Protein AF-A0A3L7URW9-F1 (afdb_monomer)

Mean predicted aligned error: 4.85 Å

Radius of gyration: 14.34 Å; Cα contacts (8 Å, |Δi|>4): 73; chains: 1; bounding box: 33×24×37 Å

Solvent-accessible surface area (backbone atoms only — not comparable to full-atom values): 5107 Å² total; per-residue (Å²): 102,71,69,53,38,53,48,40,30,74,75,71,68,43,90,56,60,80,80,35,68,69,48,50,53,50,46,50,52,34,54,46,47,45,48,52,53,56,71,65,73,69,74,71,46,45,55,83,62,81,86,63,69,59,78,92,66,56,50,82,21,78,73,45,54,62,62,24,50,49,52,45,50,54,54,55,67,66,32,66,77,65,71,67,115

pLDDT: mean 88.91, std 8.63, range [58.47, 97.94]

Sequence (85 aa):
RQALVLLHQRLLGHDRAPDHPEIERTFQLFSGILTDAKAQGRFEPRETYFCGGREEFRADDPHYTLRAWRGVLTYLLHQHDFLYE

Foldseek 3Di:
DVVLQVVCCVQLVDRDDCPRVVVVVLVCQLVVQLVVCVVVVDDDQWDDDVVLPDPVRTDGRNRCNVVSVVRSVVVSCPDPSNPPD

Structure (mmCIF, N/CA/C/O backbone):
data_AF-A0A3L7URW9-F1
#
_entry.id   AF-A0A3L7URW9-F1
#
loop_
_atom_site.group_PDB
_atom_site.id
_atom_site.type_symbol
_atom_site.label_atom_id
_atom_site.label_alt_id
_atom_site.label_comp_id
_atom_site.label_asym_id
_atom_site.label_entity_id
_atom_site.label_seq_id
_atom_site.pdbx_PDB_ins_code
_atom_site.Cartn_x
_atom_site.Cartn_y
_atom_site.Cartn_z
_atom_site.occupancy
_atom_site.B_iso_or_equiv
_atom_site.auth_seq_id
_atom_site.auth_comp_id
_atom_site.auth_asym_id
_atom_site.auth_atom_id
_atom_site.pdbx_PDB_model_num
ATOM 1 N N . ARG A 1 1 ? -7.511 1.883 -8.830 1.00 88.94 1 ARG A N 1
ATOM 2 C CA . ARG A 1 1 ? -6.690 1.304 -9.925 1.00 88.94 1 ARG A CA 1
ATOM 3 C C . ARG A 1 1 ? -5.663 2.294 -10.473 1.00 88.94 1 ARG A C 1
ATOM 5 O O . ARG A 1 1 ? -4.490 1.981 -10.390 1.00 88.94 1 ARG A O 1
ATOM 12 N N . GLN A 1 2 ? -6.041 3.496 -10.926 1.00 93.06 2 GLN A N 1
ATOM 13 C CA . GLN A 1 2 ? -5.074 4.511 -11.403 1.00 93.06 2 GLN A CA 1
ATOM 14 C C . GLN A 1 2 ? -3.940 4.815 -10.404 1.00 93.06 2 GLN A C 1
ATOM 16 O O . GLN A 1 2 ? -2.782 4.865 -10.797 1.00 93.06 2 GLN A O 1
ATOM 21 N N . ALA A 1 3 ? -4.250 4.915 -9.105 1.00 94.12 3 ALA A N 1
ATOM 22 C CA . ALA A 1 3 ? -3.234 5.090 -8.062 1.00 94.12 3 ALA A CA 1
ATOM 23 C C . ALA A 1 3 ? -2.191 3.956 -8.022 1.00 94.12 3 ALA A C 1
ATOM 25 O O . ALA A 1 3 ? -1.017 4.223 -7.807 1.00 94.12 3 ALA A O 1
ATOM 26 N N . LEU A 1 4 ? -2.596 2.705 -8.274 1.00 94.19 4 LEU A N 1
ATOM 27 C CA . LEU A 1 4 ? -1.678 1.561 -8.315 1.00 94.19 4 LEU A CA 1
ATOM 28 C C . LEU A 1 4 ? -0.789 1.608 -9.554 1.00 94.19 4 LEU A C 1
ATOM 30 O O . LEU A 1 4 ? 0.394 1.318 -9.449 1.00 94.19 4 LEU A O 1
ATOM 34 N N . VAL A 1 5 ? -1.336 1.996 -10.708 1.00 94.50 5 VAL A N 1
ATOM 35 C CA . VAL A 1 5 ? -0.543 2.189 -11.933 1.00 94.50 5 VAL A CA 1
ATOM 36 C C . VAL A 1 5 ? 0.535 3.246 -11.700 1.00 94.50 5 VAL A C 1
ATOM 38 O O . VAL A 1 5 ? 1.713 2.976 -11.914 1.00 94.50 5 VAL A O 1
ATOM 41 N N . LEU A 1 6 ? 0.142 4.409 -11.169 1.00 94.31 6 LEU A N 1
ATOM 42 C CA . LEU A 1 6 ? 1.079 5.478 -10.830 1.00 94.31 6 LEU A CA 1
ATOM 43 C C . LEU A 1 6 ? 2.132 5.010 -9.815 1.00 94.31 6 LEU A C 1
ATOM 45 O O . LEU A 1 6 ? 3.300 5.362 -9.935 1.00 94.31 6 LEU A O 1
ATOM 49 N N . LEU A 1 7 ? 1.734 4.207 -8.826 1.00 92.69 7 LEU A N 1
ATOM 50 C CA . LEU A 1 7 ? 2.646 3.688 -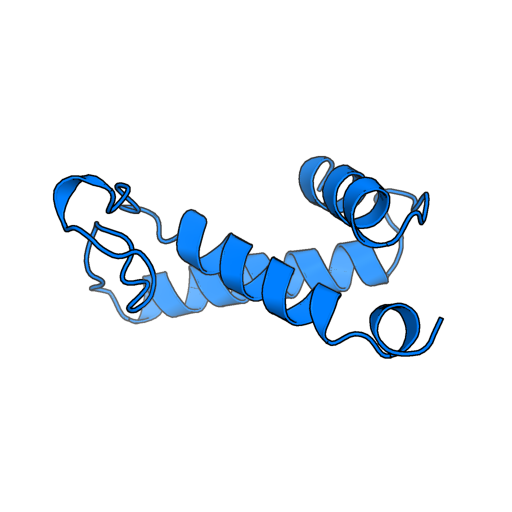7.812 1.00 92.69 7 LEU A CA 1
ATOM 51 C C . LEU A 1 7 ? 3.707 2.752 -8.407 1.00 92.69 7 LEU A C 1
ATOM 53 O O . LEU A 1 7 ? 4.887 2.917 -8.110 1.00 92.69 7 LEU A O 1
ATOM 57 N N . HIS A 1 8 ? 3.308 1.810 -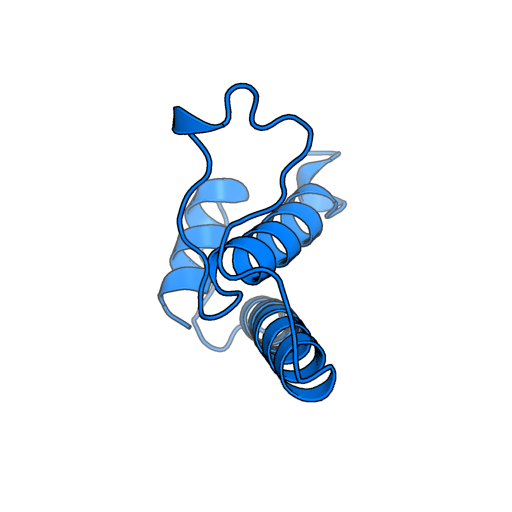9.266 1.00 92.25 8 HIS A N 1
ATOM 58 C CA . HIS A 1 8 ? 4.253 0.922 -9.951 1.00 92.25 8 HIS A CA 1
ATOM 59 C C . HIS A 1 8 ? 5.225 1.702 -10.823 1.00 92.25 8 HIS A C 1
ATOM 61 O O . HIS A 1 8 ? 6.422 1.436 -10.776 1.00 92.25 8 HIS A O 1
ATOM 67 N N . GLN A 1 9 ? 4.725 2.690 -11.566 1.00 92.31 9 GLN A N 1
ATOM 68 C CA . GLN A 1 9 ? 5.575 3.552 -12.374 1.00 92.31 9 GLN A CA 1
ATOM 69 C C . GLN A 1 9 ? 6.598 4.290 -11.498 1.00 92.31 9 GLN A C 1
ATOM 71 O O . GLN A 1 9 ? 7.777 4.347 -11.828 1.00 92.31 9 GLN A O 1
ATOM 76 N N . ARG A 1 10 ? 6.166 4.848 -10.362 1.00 91.50 10 ARG A N 1
ATOM 77 C CA . ARG A 1 10 ? 7.027 5.653 -9.485 1.00 91.50 10 ARG A CA 1
ATOM 78 C C . ARG A 1 10 ? 8.063 4.841 -8.714 1.00 91.50 10 ARG A C 1
ATOM 80 O O . ARG A 1 10 ? 9.125 5.384 -8.436 1.00 91.50 10 ARG A O 1
ATOM 87 N N . LEU A 1 11 ? 7.748 3.604 -8.334 1.00 89.50 11 LEU A N 1
ATOM 88 C CA . LEU A 1 11 ? 8.641 2.765 -7.528 1.00 89.50 11 LEU A CA 1
ATOM 89 C C . LEU A 1 11 ? 9.513 1.837 -8.362 1.00 89.50 11 LEU A C 1
ATOM 91 O O . LEU A 1 11 ? 10.672 1.651 -8.024 1.00 89.50 11 LEU A O 1
ATOM 95 N N . LEU A 1 12 ? 8.943 1.242 -9.411 1.00 88.38 12 LEU A N 1
ATOM 96 C CA . LEU A 1 12 ? 9.603 0.212 -10.214 1.00 88.38 12 LEU A CA 1
ATOM 97 C C . LEU A 1 12 ? 9.999 0.714 -11.609 1.00 88.38 12 LEU A C 1
ATOM 99 O O . LEU A 1 12 ? 10.589 -0.031 -12.375 1.00 88.38 12 LEU A O 1
ATOM 103 N N . GLY A 1 13 ? 9.600 1.930 -12.002 1.00 88.69 13 GLY A N 1
ATOM 104 C CA . GLY A 1 13 ? 9.860 2.458 -13.347 1.00 88.69 13 GLY A CA 1
ATOM 105 C C . GLY A 1 13 ? 9.052 1.791 -14.468 1.00 88.69 13 GLY A C 1
ATOM 106 O O . GLY A 1 13 ? 9.255 2.105 -15.637 1.00 88.69 13 GLY A O 1
ATOM 107 N N . HIS A 1 14 ? 8.130 0.879 -14.145 1.00 84.75 14 HIS A N 1
ATOM 108 C CA . HIS A 1 14 ? 7.365 0.123 -15.136 1.00 84.75 14 HIS A CA 1
ATOM 109 C C . HIS A 1 14 ? 6.045 0.812 -15.494 1.00 84.75 14 HIS A C 1
ATOM 111 O O . HIS A 1 14 ? 5.141 0.918 -14.659 1.00 84.75 14 HIS A O 1
ATOM 117 N N . ASP A 1 15 ? 5.884 1.180 -16.765 1.00 87.94 15 ASP A N 1
ATOM 118 C CA . ASP A 1 15 ? 4.592 1.585 -17.315 1.00 87.94 15 ASP A CA 1
ATOM 119 C C . ASP A 1 15 ? 3.716 0.346 -17.545 1.00 87.94 15 ASP A C 1
ATOM 121 O O . ASP A 1 15 ? 3.915 -0.437 -18.476 1.00 87.94 15 ASP A O 1
ATOM 125 N N . ARG A 1 16 ? 2.738 0.141 -16.658 1.00 90.25 16 ARG A N 1
ATOM 126 C CA . ARG A 1 16 ? 1.781 -0.971 -16.739 1.00 90.25 16 ARG A CA 1
ATOM 127 C C . ARG A 1 16 ? 0.388 -0.459 -17.087 1.00 90.25 16 ARG A C 1
ATOM 129 O O . ARG A 1 16 ? -0.076 0.536 -16.533 1.00 90.25 16 ARG A O 1
ATOM 136 N N . ALA A 1 17 ? -0.312 -1.181 -17.959 1.00 92.56 17 ALA A N 1
ATOM 137 C CA . ALA A 1 17 ? -1.712 -0.900 -18.251 1.00 92.56 17 ALA A CA 1
ATOM 138 C C . ALA A 1 17 ? -2.611 -1.179 -17.019 1.00 92.56 17 ALA A C 1
ATOM 140 O O . ALA A 1 17 ? -2.265 -2.022 -16.186 1.00 92.56 17 ALA A O 1
ATOM 141 N N . PRO A 1 18 ? -3.765 -0.500 -16.862 1.00 92.81 18 PRO A N 1
ATOM 142 C CA . PRO A 1 18 ? -4.644 -0.674 -15.696 1.00 92.81 18 PRO A CA 1
ATOM 143 C C . PRO A 1 18 ? -5.219 -2.086 -15.498 1.00 92.81 18 PRO A C 1
ATOM 145 O O . PRO A 1 18 ? -5.669 -2.412 -14.397 1.00 92.81 18 PRO A O 1
ATOM 148 N N . ASP A 1 19 ? -5.242 -2.884 -16.560 1.00 93.38 19 ASP A N 1
ATOM 149 C CA . ASP A 1 19 ? -5.687 -4.278 -16.639 1.00 93.38 19 ASP A CA 1
ATOM 150 C C . ASP A 1 19 ? -4.532 -5.287 -16.523 1.00 93.38 19 ASP A C 1
ATOM 152 O O . ASP A 1 19 ? -4.757 -6.497 -16.532 1.00 93.38 19 ASP A O 1
ATOM 156 N N . HIS A 1 20 ? -3.292 -4.813 -16.370 1.00 95.12 20 HIS A N 1
ATOM 157 C CA . HIS A 1 20 ? -2.131 -5.677 -16.217 1.00 95.12 20 HIS A CA 1
ATOM 158 C C . HIS A 1 20 ? -2.276 -6.572 -14.963 1.00 95.12 20 HIS A C 1
ATOM 160 O O . HIS A 1 20 ? -2.629 -6.061 -13.894 1.00 95.12 20 HIS A O 1
ATOM 166 N N . PRO A 1 21 ? -1.930 -7.877 -15.024 1.00 94.88 21 PRO A N 1
ATOM 167 C CA . PRO A 1 21 ? -2.133 -8.818 -13.914 1.00 94.88 21 PRO A CA 1
ATOM 168 C C . PRO A 1 21 ? -1.522 -8.370 -12.581 1.00 94.88 21 PRO A C 1
ATOM 170 O O . PRO A 1 21 ? -2.094 -8.582 -11.519 1.00 94.88 21 PRO A O 1
ATOM 173 N N . GLU A 1 22 ? -0.373 -7.700 -12.630 1.00 92.19 22 GLU A N 1
ATOM 174 C CA . GLU A 1 22 ? 0.282 -7.146 -11.437 1.00 92.19 22 GLU A CA 1
ATOM 175 C C . GLU A 1 22 ? -0.499 -5.990 -10.775 1.00 92.19 22 GLU A C 1
ATOM 177 O O . GLU A 1 22 ? -0.545 -5.877 -9.548 1.00 92.19 22 GLU A O 1
ATOM 182 N N . ILE A 1 23 ? -1.205 -5.171 -11.564 1.00 95.50 23 ILE A N 1
ATOM 183 C CA . ILE A 1 23 ? -2.114 -4.147 -11.026 1.00 95.50 23 ILE A CA 1
ATOM 184 C C . ILE A 1 23 ? -3.307 -4.814 -10.341 1.00 95.50 23 ILE A C 1
ATOM 186 O O . ILE A 1 23 ? -3.755 -4.351 -9.293 1.00 95.50 23 ILE A O 1
ATOM 190 N N . GLU A 1 24 ? -3.806 -5.919 -10.900 1.00 96.31 24 GLU A N 1
ATOM 191 C CA . GLU A 1 24 ? -4.866 -6.702 -10.264 1.00 96.31 24 GLU A CA 1
ATOM 192 C C . GLU A 1 24 ? -4.387 -7.315 -8.948 1.00 96.31 24 GLU A C 1
ATOM 194 O O . GLU A 1 24 ? -5.049 -7.176 -7.925 1.00 96.31 24 GLU A O 1
ATOM 199 N N . ARG A 1 25 ? -3.206 -7.933 -8.945 1.00 95.00 25 ARG A N 1
ATOM 200 C CA . ARG A 1 25 ? -2.643 -8.605 -7.770 1.00 95.00 25 ARG A CA 1
ATOM 201 C C . ARG A 1 25 ? -2.444 -7.637 -6.599 1.00 95.00 25 ARG A C 1
ATOM 203 O O . ARG A 1 25 ? -2.854 -7.924 -5.476 1.00 95.00 25 ARG A O 1
ATOM 210 N N . THR A 1 26 ? -1.890 -6.459 -6.869 1.00 95.50 26 THR A N 1
ATOM 211 C CA . THR A 1 26 ? -1.727 -5.398 -5.860 1.00 95.50 26 THR A CA 1
ATOM 212 C C . THR A 1 26 ? -3.050 -4.771 -5.425 1.00 95.50 26 THR A C 1
ATOM 214 O O . THR A 1 26 ? -3.204 -4.426 -4.252 1.00 95.50 26 THR A O 1
ATOM 217 N N . PHE A 1 27 ? -4.029 -4.654 -6.328 1.00 96.94 27 PHE A N 1
ATOM 218 C CA . PHE A 1 27 ? -5.383 -4.235 -5.967 1.00 96.94 27 PHE A CA 1
ATOM 219 C C . PHE A 1 27 ? -6.032 -5.226 -5.002 1.00 96.94 27 PHE A C 1
ATOM 221 O O . PHE A 1 27 ? -6.559 -4.799 -3.977 1.00 96.94 27 PHE A O 1
ATOM 228 N N . GLN A 1 28 ? -5.932 -6.525 -5.292 1.00 97.81 28 GLN A N 1
ATOM 229 C CA . GLN A 1 28 ? -6.460 -7.584 -4.436 1.00 97.81 28 GLN A CA 1
ATOM 230 C C . GLN A 1 28 ? -5.788 -7.590 -3.063 1.00 97.81 28 GLN A C 1
ATOM 232 O O . GLN A 1 28 ? -6.477 -7.705 -2.052 1.00 97.81 28 GLN A O 1
ATOM 237 N N . LEU A 1 29 ? -4.467 -7.381 -3.003 1.00 97.69 29 LEU A N 1
ATOM 238 C CA . LEU A 1 29 ? -3.750 -7.218 -1.736 1.00 97.69 29 LEU A CA 1
ATOM 239 C C . LEU A 1 29 ? -4.304 -6.035 -0.928 1.00 97.69 29 LEU A C 1
ATOM 241 O O . LEU A 1 29 ? -4.640 -6.189 0.244 1.00 97.69 29 LEU A O 1
ATOM 245 N N . PHE A 1 30 ? -4.448 -4.865 -1.557 1.00 97.69 30 PHE A N 1
ATOM 246 C CA . PHE A 1 30 ? -4.992 -3.675 -0.903 1.00 97.69 30 PHE A CA 1
ATOM 247 C C . PHE A 1 30 ? -6.413 -3.909 -0.367 1.00 97.69 30 PHE A C 1
ATOM 249 O O . PHE A 1 30 ? -6.697 -3.629 0.799 1.00 97.69 30 PHE A O 1
ATOM 256 N N . SER A 1 31 ? -7.314 -4.440 -1.200 1.00 97.38 31 SER A N 1
ATOM 257 C CA . SER A 1 31 ? -8.698 -4.713 -0.800 1.00 97.38 31 SER A CA 1
ATOM 258 C C . SER A 1 31 ? -8.812 -5.829 0.233 1.00 97.38 31 SER A C 1
ATOM 260 O O . SER A 1 31 ? -9.700 -5.770 1.084 1.00 97.38 31 SER A O 1
ATOM 262 N N . GLY A 1 32 ? -7.917 -6.818 0.180 1.00 97.94 32 GLY A N 1
ATOM 263 C CA . GLY A 1 32 ? -7.820 -7.894 1.160 1.00 97.94 32 GLY A CA 1
ATOM 264 C C . GLY A 1 32 ? -7.493 -7.342 2.541 1.00 97.94 32 GLY A C 1
ATOM 265 O O . GLY A 1 32 ? -8.266 -7.546 3.469 1.00 97.94 32 GLY A O 1
ATOM 266 N N . ILE A 1 33 ? -6.449 -6.511 2.652 1.00 96.88 33 ILE A N 1
ATOM 267 C CA . ILE A 1 33 ? -6.065 -5.877 3.925 1.00 96.88 33 ILE A CA 1
ATOM 268 C C . ILE A 1 33 ? -7.223 -5.055 4.512 1.00 96.88 33 ILE A C 1
ATOM 270 O O . ILE A 1 33 ? -7.492 -5.125 5.711 1.00 96.88 33 ILE A O 1
ATOM 274 N N . LEU A 1 34 ? -7.937 -4.285 3.681 1.00 95.88 34 LEU A N 1
ATOM 275 C CA . LEU A 1 34 ? -9.096 -3.513 4.143 1.00 95.88 34 LEU A CA 1
ATOM 276 C C . LEU A 1 34 ? -10.257 -4.403 4.596 1.00 95.88 34 LEU A C 1
ATOM 278 O O . LEU A 1 34 ? -10.949 -4.065 5.557 1.00 95.88 34 LEU A O 1
ATOM 282 N N . THR A 1 35 ? -10.501 -5.508 3.894 1.00 97.00 35 THR A N 1
ATOM 283 C CA . THR A 1 35 ? -11.539 -6.482 4.256 1.00 97.00 35 THR A CA 1
ATOM 284 C C . THR A 1 35 ? -11.213 -7.138 5.591 1.00 97.00 35 THR A C 1
ATOM 286 O O . THR A 1 35 ? -12.069 -7.158 6.474 1.00 97.00 35 THR A O 1
ATOM 289 N N . ASP A 1 36 ? -9.970 -7.574 5.780 1.00 95.81 36 ASP A N 1
ATOM 290 C CA . ASP A 1 36 ? -9.507 -8.203 7.016 1.00 95.81 36 ASP A CA 1
ATOM 291 C C . ASP A 1 36 ? -9.593 -7.234 8.202 1.00 95.81 36 ASP A C 1
ATOM 293 O O . ASP A 1 36 ? -10.122 -7.583 9.259 1.00 95.81 36 ASP A O 1
ATOM 297 N N . ALA A 1 37 ? -9.166 -5.980 8.014 1.00 93.75 37 ALA A N 1
ATOM 298 C CA . ALA A 1 37 ? -9.277 -4.944 9.040 1.00 93.75 37 ALA A CA 1
ATOM 299 C C . ALA A 1 37 ? -10.739 -4.671 9.432 1.00 93.75 37 ALA A C 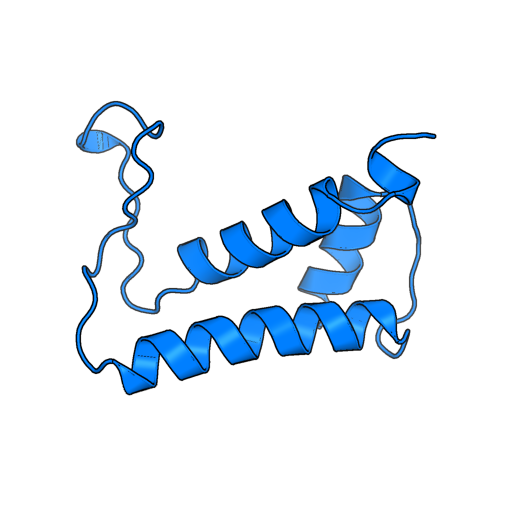1
ATOM 301 O O . ALA A 1 37 ? -11.058 -4.535 10.614 1.00 93.75 37 ALA A O 1
ATOM 302 N N . LYS A 1 38 ? -11.656 -4.629 8.455 1.00 93.06 38 LYS A N 1
ATOM 303 C CA . LYS A 1 38 ? -13.096 -4.486 8.723 1.00 93.06 38 LYS A CA 1
ATOM 304 C C . LYS A 1 38 ? -13.671 -5.705 9.441 1.00 93.06 38 LYS A C 1
ATOM 306 O O . LYS A 1 38 ? -14.489 -5.529 10.339 1.00 93.06 38 LYS A O 1
ATOM 311 N N . ALA A 1 39 ? -13.244 -6.915 9.080 1.00 94.69 39 ALA A N 1
ATOM 312 C CA . ALA A 1 39 ? -13.705 -8.156 9.697 1.00 94.69 39 ALA A CA 1
ATOM 313 C C . ALA A 1 39 ? -13.292 -8.270 11.175 1.00 94.69 39 ALA A C 1
ATOM 315 O O . ALA A 1 39 ? -14.049 -8.806 11.980 1.00 94.69 39 ALA A O 1
ATOM 316 N N . GLN A 1 40 ? -12.138 -7.710 11.556 1.00 91.00 40 GLN A N 1
ATOM 317 C CA . GLN A 1 40 ? -11.724 -7.609 12.962 1.00 91.00 40 GLN A CA 1
ATOM 318 C C . GLN A 1 40 ? -12.623 -6.675 13.792 1.00 91.00 40 GLN A C 1
ATOM 320 O O . GLN A 1 40 ? -12.638 -6.765 15.019 1.00 91.00 40 GLN A O 1
ATOM 325 N N . GLY A 1 41 ? -13.375 -5.772 13.154 1.00 82.88 41 GLY A N 1
ATOM 326 C CA . GLY A 1 41 ? -14.400 -4.931 13.781 1.00 82.88 41 GLY A CA 1
ATOM 327 C C . GLY A 1 41 ? -13.880 -3.791 14.665 1.00 82.88 41 GLY A C 1
ATOM 328 O O . GLY A 1 41 ? -14.605 -2.823 14.893 1.00 82.88 41 GLY A O 1
ATOM 329 N N . ARG A 1 42 ? -12.630 -3.852 15.139 1.00 86.12 42 ARG A N 1
ATOM 330 C CA . ARG A 1 42 ? -11.989 -2.773 15.897 1.00 86.12 42 ARG A CA 1
ATOM 331 C C . ARG A 1 42 ? -10.495 -2.704 15.600 1.00 86.12 42 ARG A C 1
ATOM 333 O O . ARG A 1 42 ? -9.757 -3.641 15.877 1.00 86.12 42 ARG A O 1
ATOM 340 N N . PHE A 1 43 ? -10.054 -1.546 15.127 1.00 89.19 43 PHE A N 1
ATOM 341 C CA . PHE A 1 43 ? -8.646 -1.181 15.004 1.00 89.19 43 PHE A CA 1
ATOM 342 C C . PHE A 1 43 ? -8.438 0.246 15.517 1.00 89.19 43 PHE A C 1
ATOM 344 O O . PHE A 1 43 ? -9.374 1.043 15.558 1.00 89.19 43 PHE A O 1
ATOM 351 N N . GLU A 1 44 ? -7.210 0.558 15.930 1.00 88.00 44 GLU A N 1
ATOM 352 C CA . GLU A 1 44 ? -6.825 1.912 16.341 1.00 88.00 44 GLU A CA 1
ATOM 353 C C . GLU A 1 44 ? -7.059 2.889 15.173 1.00 88.00 44 GLU A C 1
ATOM 355 O O . GLU A 1 44 ? -6.546 2.616 14.083 1.00 88.00 44 GLU A O 1
ATOM 360 N N . PRO A 1 45 ? -7.827 3.987 15.340 1.00 90.06 45 PRO A N 1
ATOM 361 C CA . PRO A 1 45 ? -8.091 4.959 14.275 1.00 90.06 45 PRO A CA 1
ATOM 362 C C . PRO A 1 45 ? -6.868 5.779 13.865 1.00 90.06 45 PRO A C 1
ATOM 364 O O . PRO A 1 45 ? -6.973 6.574 12.938 1.00 90.06 45 PRO A O 1
ATOM 367 N N . ARG A 1 46 ? -5.722 5.605 14.522 1.00 89.25 46 ARG A N 1
ATOM 368 C CA . ARG A 1 46 ? -4.437 6.190 14.134 1.00 89.25 46 ARG A CA 1
ATOM 369 C C . ARG A 1 46 ? -3.497 5.113 13.613 1.00 89.25 46 ARG A C 1
ATOM 371 O O . ARG A 1 46 ? -3.579 3.937 13.976 1.00 89.25 46 ARG A O 1
ATOM 378 N N . GLU A 1 47 ? -2.589 5.509 12.736 1.00 85.19 47 GLU A N 1
ATOM 379 C CA . GLU A 1 47 ? -1.559 4.599 12.253 1.00 85.19 47 GLU A CA 1
ATOM 380 C C . GLU A 1 47 ? -0.604 4.190 13.396 1.00 85.19 47 GLU A C 1
ATOM 382 O O . GLU A 1 47 ? -0.397 4.928 14.362 1.00 85.19 47 GLU A O 1
ATOM 387 N N . THR A 1 48 ? -0.059 2.974 13.324 1.00 79.06 48 THR A N 1
ATOM 388 C CA . THR A 1 48 ? 0.767 2.387 14.395 1.00 79.06 48 THR A CA 1
ATOM 389 C C . THR A 1 48 ? 2.143 1.978 13.874 1.00 79.06 48 THR A C 1
ATOM 391 O O . THR A 1 48 ? 2.606 0.859 14.089 1.00 79.06 48 THR A O 1
ATOM 394 N N . TYR A 1 49 ? 2.818 2.858 13.139 1.00 76.12 49 TYR A N 1
ATOM 395 C CA . TYR A 1 49 ? 4.187 2.618 12.713 1.00 76.12 49 TYR A CA 1
ATOM 396 C C . TYR A 1 49 ? 5.147 2.898 13.865 1.00 76.12 49 TYR A C 1
ATOM 398 O O . TYR A 1 49 ? 5.377 4.042 14.252 1.00 76.12 49 TYR A O 1
ATOM 406 N N . PHE A 1 50 ? 5.718 1.828 14.418 1.00 73.12 50 PHE A N 1
ATOM 407 C CA . PHE A 1 50 ? 6.639 1.905 15.552 1.00 73.12 50 PHE A CA 1
ATOM 408 C C . PHE A 1 50 ? 7.844 2.819 15.270 1.00 73.12 50 PHE A C 1
ATOM 410 O O . PHE A 1 50 ? 8.230 3.610 16.125 1.00 73.12 50 PHE A O 1
ATOM 417 N N . CYS A 1 51 ? 8.384 2.785 14.048 1.00 70.12 51 CYS A N 1
ATOM 418 C CA . CYS A 1 51 ? 9.506 3.639 13.651 1.00 70.12 51 CYS A CA 1
ATOM 419 C C . CYS A 1 51 ? 9.083 5.062 13.232 1.00 70.12 51 CYS A C 1
ATOM 421 O O . CYS A 1 51 ? 9.936 5.843 12.822 1.00 70.12 51 CYS A O 1
ATOM 423 N N . GLY A 1 52 ? 7.792 5.413 13.312 1.00 64.44 52 GLY A N 1
ATOM 424 C CA . GLY A 1 52 ? 7.259 6.738 12.959 1.00 64.44 52 GLY A CA 1
ATOM 425 C C . GLY A 1 52 ? 7.688 7.862 13.907 1.00 64.44 52 GLY A C 1
ATOM 426 O O . GLY A 1 52 ? 7.448 9.034 13.630 1.00 64.44 52 GLY A O 1
ATOM 427 N N . GLY A 1 53 ? 8.368 7.524 15.005 1.00 68.94 53 GLY A N 1
ATOM 428 C CA . GLY A 1 53 ? 8.942 8.496 15.923 1.00 68.94 53 GLY A CA 1
ATOM 429 C C . GLY A 1 53 ? 7.901 9.088 16.870 1.00 68.94 53 GLY A C 1
ATOM 430 O O . GLY A 1 53 ? 7.232 8.359 17.601 1.00 68.94 53 GLY A O 1
ATOM 431 N N . ARG A 1 54 ? 7.831 10.423 16.918 1.00 71.06 54 ARG A N 1
ATOM 432 C CA . ARG A 1 54 ? 7.051 11.175 17.912 1.00 71.06 54 ARG A CA 1
ATOM 433 C C . ARG A 1 54 ? 5.550 11.072 17.641 1.00 71.06 54 ARG A C 1
ATOM 435 O O . ARG A 1 54 ? 5.106 11.090 16.498 1.00 71.06 54 ARG A O 1
ATOM 442 N N . GLU A 1 55 ? 4.761 11.034 18.709 1.00 75.00 55 GLU A N 1
ATOM 443 C CA . GLU A 1 55 ? 3.301 10.871 18.658 1.00 75.00 55 GLU A CA 1
ATOM 444 C C . GLU A 1 55 ? 2.568 11.996 17.903 1.00 75.00 55 GLU A C 1
ATOM 446 O O . GLU A 1 55 ? 1.488 11.780 17.348 1.00 75.00 55 GLU A O 1
ATOM 451 N N . GLU A 1 56 ? 3.193 13.172 17.817 1.00 77.06 56 GLU A N 1
ATOM 452 C CA . GLU A 1 56 ? 2.748 14.312 17.008 1.00 77.06 56 GLU A CA 1
ATOM 453 C C . GLU A 1 56 ? 2.752 14.044 15.490 1.00 77.06 56 GLU A C 1
ATOM 455 O O . GLU A 1 56 ? 2.045 14.727 14.756 1.00 77.06 56 GLU A O 1
ATOM 460 N N . PHE A 1 57 ? 3.495 13.036 15.015 1.00 74.56 57 PHE A N 1
ATOM 461 C CA . PHE A 1 57 ? 3.570 12.668 13.595 1.00 74.56 57 PHE A CA 1
ATOM 462 C C . PHE A 1 57 ? 2.690 11.473 13.218 1.00 74.56 57 PHE A C 1
ATOM 464 O O . PHE A 1 57 ? 2.629 11.107 12.044 1.00 74.56 57 PHE A O 1
ATOM 471 N N . ARG A 1 58 ? 1.988 10.870 14.186 1.00 83.06 58 ARG A N 1
ATOM 472 C CA . ARG A 1 58 ? 1.053 9.778 13.901 1.00 83.06 58 ARG A CA 1
ATOM 473 C C . ARG A 1 58 ? -0.166 10.308 13.164 1.00 83.06 58 ARG A C 1
ATOM 475 O O . ARG A 1 58 ? -0.979 11.030 13.748 1.00 83.06 58 ARG A O 1
ATOM 482 N N . ALA A 1 59 ? -0.287 9.910 11.904 1.00 87.44 59 ALA A N 1
ATOM 483 C CA . ALA A 1 59 ? -1.408 10.267 11.053 1.00 87.44 59 ALA A CA 1
ATOM 484 C C . ALA A 1 59 ? -2.688 9.516 11.448 1.00 87.44 59 ALA A C 1
ATOM 486 O O . ALA A 1 59 ? -2.654 8.356 11.877 1.00 87.44 59 ALA A O 1
ATOM 487 N N . ASP A 1 60 ? -3.824 10.176 11.251 1.00 91.56 60 ASP A N 1
ATOM 488 C CA . ASP A 1 60 ? -5.126 9.537 11.379 1.00 91.56 60 ASP A CA 1
ATOM 489 C C . ASP A 1 60 ? -5.320 8.522 10.246 1.00 91.56 60 ASP A C 1
ATOM 491 O O . ASP A 1 60 ? -5.088 8.801 9.068 1.00 91.56 60 ASP A O 1
ATOM 495 N N . ASP A 1 61 ? -5.754 7.323 10.617 1.00 93.12 61 ASP A N 1
ATOM 496 C CA . ASP A 1 61 ? -6.038 6.206 9.724 1.00 93.12 61 ASP A CA 1
ATOM 497 C C . ASP A 1 61 ? -7.362 5.498 10.093 1.00 93.12 61 ASP A C 1
ATOM 499 O O . ASP A 1 61 ? -7.383 4.279 10.318 1.00 93.12 61 ASP A O 1
ATOM 503 N N . PRO A 1 62 ? -8.496 6.231 10.153 1.00 93.50 62 PRO A N 1
ATOM 504 C CA . PRO A 1 62 ? -9.783 5.709 10.628 1.00 93.50 62 PRO A CA 1
ATOM 505 C C . PRO A 1 62 ? -10.384 4.638 9.710 1.00 93.50 62 PRO A C 1
ATOM 507 O O . PRO A 1 62 ? -11.339 3.957 10.077 1.00 93.50 62 PRO A O 1
ATOM 510 N N . HIS A 1 63 ? -9.841 4.485 8.503 1.00 93.38 63 HIS A N 1
ATOM 511 C CA . HIS A 1 63 ? -10.303 3.524 7.504 1.00 93.38 63 HIS A CA 1
ATOM 512 C C . HIS A 1 63 ? -9.253 2.466 7.159 1.00 93.38 63 HIS A C 1
ATOM 514 O O . HIS A 1 63 ? -9.452 1.714 6.209 1.00 93.38 63 HIS A O 1
ATOM 520 N N . TYR A 1 64 ? -8.153 2.399 7.919 1.00 93.75 64 TYR A N 1
ATOM 521 C CA . TYR A 1 64 ? -7.039 1.474 7.675 1.00 93.75 64 TYR A CA 1
ATOM 522 C C . TYR A 1 64 ? -6.354 1.660 6.303 1.00 93.75 64 TYR A C 1
ATOM 524 O O . TYR A 1 64 ? -5.584 0.813 5.848 1.00 93.75 64 TYR A O 1
ATOM 532 N N . THR A 1 65 ? -6.634 2.773 5.622 1.00 93.88 65 THR A N 1
ATOM 533 C CA . THR A 1 65 ? -6.166 3.087 4.273 1.00 93.88 65 THR A CA 1
ATOM 534 C C . THR A 1 65 ? -4.653 3.272 4.238 1.00 93.88 65 THR A C 1
ATOM 536 O O . THR A 1 65 ? -3.998 2.733 3.346 1.00 93.88 65 THR A O 1
ATOM 539 N N . LEU A 1 66 ? -4.072 4.000 5.199 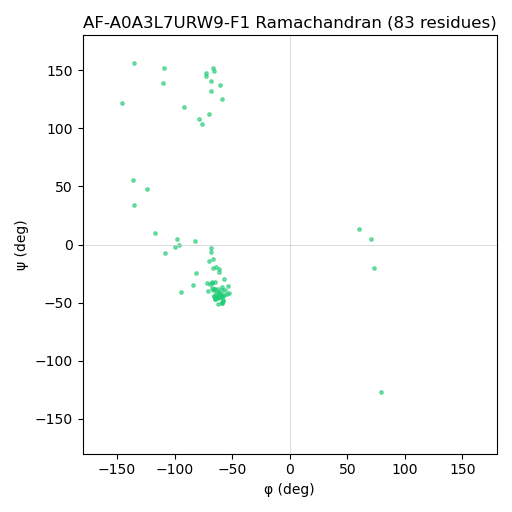1.00 93.25 66 LEU A N 1
ATOM 540 C CA . LEU A 1 66 ? -2.625 4.235 5.248 1.00 93.25 66 LEU A CA 1
ATOM 541 C C . LEU A 1 66 ? -1.867 2.933 5.508 1.00 93.25 66 LEU A C 1
ATOM 543 O O . LEU A 1 66 ? -0.875 2.644 4.837 1.00 93.25 66 LEU A O 1
ATOM 547 N N . ARG A 1 67 ? -2.348 2.117 6.451 1.00 93.62 67 ARG A N 1
ATOM 548 C CA . ARG A 1 67 ? -1.766 0.797 6.729 1.00 93.62 67 ARG A CA 1
ATOM 549 C C . ARG A 1 67 ? -1.923 -0.168 5.551 1.00 93.62 67 ARG A C 1
ATOM 551 O O . ARG A 1 67 ? -0.966 -0.875 5.241 1.00 93.62 67 ARG A O 1
ATOM 558 N N . ALA A 1 68 ? -3.053 -0.150 4.843 1.00 95.62 68 ALA A N 1
ATOM 559 C CA . ALA A 1 68 ? -3.238 -0.944 3.628 1.00 95.62 68 ALA A CA 1
ATOM 560 C C . ALA A 1 68 ? -2.252 -0.543 2.518 1.00 95.62 68 ALA A C 1
ATOM 562 O O . ALA A 1 68 ? -1.595 -1.407 1.935 1.00 95.62 68 ALA A O 1
ATOM 563 N N . TRP A 1 69 ? -2.066 0.759 2.274 1.00 95.75 69 TRP A N 1
ATOM 564 C CA . TRP A 1 69 ? -1.060 1.242 1.322 1.00 95.75 69 TRP A CA 1
ATOM 565 C C . TRP A 1 69 ? 0.362 0.872 1.727 1.00 95.75 69 TRP A C 1
ATOM 567 O O . TRP A 1 69 ? 1.158 0.498 0.870 1.00 95.75 69 TRP A O 1
ATOM 577 N N . ARG A 1 70 ? 0.678 0.914 3.023 1.00 93.62 70 ARG A N 1
ATOM 578 C CA . ARG A 1 70 ? 1.971 0.453 3.536 1.00 93.62 70 ARG A CA 1
ATOM 579 C C . ARG A 1 70 ? 2.209 -1.024 3.220 1.00 93.62 70 ARG A C 1
ATOM 581 O O . ARG A 1 70 ? 3.299 -1.362 2.781 1.00 93.62 70 ARG A O 1
ATOM 588 N N . GLY A 1 71 ? 1.193 -1.875 3.371 1.00 94.88 71 GLY A N 1
ATOM 589 C CA . GLY A 1 71 ? 1.276 -3.286 2.978 1.00 94.88 71 GLY A CA 1
ATOM 590 C C . GLY A 1 71 ? 1.583 -3.470 1.488 1.00 94.88 71 GLY A C 1
ATOM 591 O O . GLY A 1 71 ? 2.466 -4.249 1.135 1.00 94.88 71 GLY A O 1
ATOM 592 N N . VAL A 1 72 ? 0.922 -2.700 0.615 1.00 96.19 72 VAL A N 1
ATOM 593 C CA . VAL A 1 72 ? 1.207 -2.702 -0.833 1.00 96.19 72 VAL A CA 1
ATOM 594 C C . VAL A 1 72 ? 2.634 -2.234 -1.125 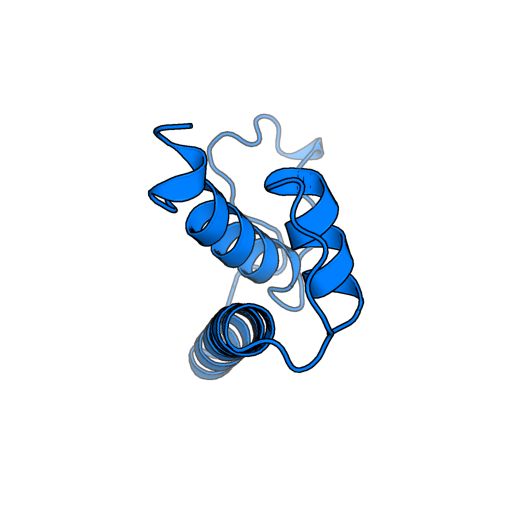1.00 96.19 72 VAL A C 1
ATOM 596 O O . VAL A 1 72 ? 3.333 -2.874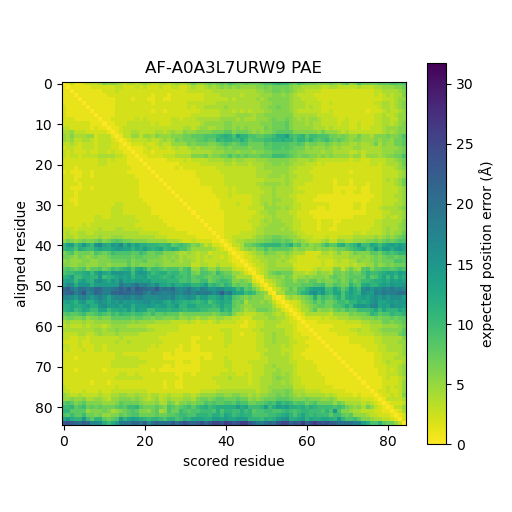 -1.904 1.00 96.19 72 VAL A O 1
ATOM 599 N N . LEU A 1 73 ? 3.089 -1.151 -0.487 1.00 93.88 73 LEU A N 1
ATOM 600 C CA . LEU A 1 73 ? 4.461 -0.656 -0.625 1.00 93.88 73 LEU A CA 1
ATOM 601 C C . LEU A 1 73 ? 5.480 -1.723 -0.227 1.00 93.88 73 LEU A C 1
ATOM 603 O O . LEU A 1 73 ? 6.406 -1.995 -0.982 1.00 93.88 73 LEU A O 1
ATOM 607 N N . THR A 1 74 ? 5.293 -2.355 0.932 1.00 93.31 74 THR A N 1
ATOM 608 C CA . THR A 1 74 ? 6.169 -3.434 1.392 1.00 93.31 74 THR A CA 1
ATOM 609 C C . THR A 1 74 ? 6.206 -4.579 0.387 1.00 93.31 74 THR A C 1
ATOM 611 O O . THR A 1 74 ? 7.295 -5.041 0.067 1.00 93.31 74 THR A O 1
ATOM 614 N N . TYR A 1 75 ? 5.057 -4.997 -0.151 1.00 94.44 75 TYR A N 1
ATOM 615 C CA . TYR A 1 75 ? 4.997 -6.036 -1.179 1.00 94.44 75 TYR A CA 1
ATOM 616 C C . TYR A 1 75 ? 5.824 -5.678 -2.423 1.00 94.44 75 TYR A C 1
ATOM 618 O O . TYR A 1 75 ? 6.632 -6.491 -2.862 1.00 94.44 75 TYR A O 1
ATOM 626 N N . LEU A 1 76 ? 5.673 -4.458 -2.950 1.00 92.38 76 LEU A N 1
ATOM 627 C CA . LEU A 1 76 ? 6.403 -4.007 -4.141 1.00 92.38 76 LEU A CA 1
ATOM 628 C C . LEU A 1 76 ? 7.916 -3.944 -3.915 1.00 92.38 76 LEU A C 1
ATOM 630 O O . LEU A 1 76 ? 8.680 -4.400 -4.757 1.00 92.3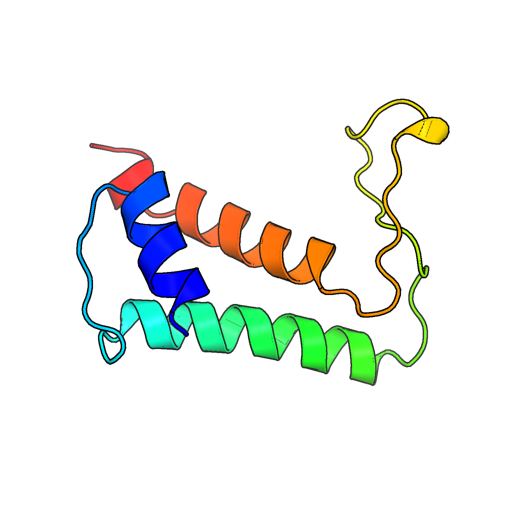8 76 LEU A O 1
ATOM 634 N N . LEU A 1 77 ? 8.345 -3.447 -2.754 1.00 91.56 77 LEU A N 1
ATOM 635 C CA . LEU A 1 77 ? 9.764 -3.351 -2.397 1.00 91.56 77 LEU A CA 1
ATOM 636 C C . LEU A 1 77 ? 10.422 -4.718 -2.132 1.00 91.56 77 LEU A C 1
ATOM 638 O O . LEU A 1 77 ? 11.642 -4.800 -2.067 1.00 91.56 77 LEU A O 1
ATOM 642 N N . HIS A 1 78 ? 9.635 -5.783 -1.960 1.00 90.12 78 HIS A N 1
ATOM 643 C CA . HIS A 1 78 ? 10.137 -7.155 -1.810 1.00 90.12 78 HIS A CA 1
ATOM 644 C C . HIS A 1 78 ? 10.085 -7.954 -3.119 1.00 90.12 78 HIS A C 1
ATOM 646 O O . HIS A 1 78 ? 10.372 -9.153 -3.116 1.00 90.12 78 HIS A O 1
ATOM 652 N N . GLN A 1 79 ? 9.705 -7.335 -4.239 1.00 84.94 79 GLN A N 1
ATOM 653 C CA . GLN A 1 79 ? 9.754 -8.011 -5.529 1.00 84.94 79 GLN A CA 1
ATOM 654 C C . GLN A 1 79 ? 11.202 -8.249 -5.941 1.00 84.94 79 GLN A C 1
ATOM 656 O O . GLN A 1 79 ? 12.061 -7.389 -5.761 1.00 84.94 79 GLN A O 1
ATOM 661 N N . HIS A 1 80 ? 11.462 -9.420 -6.522 1.00 80.31 80 HIS A N 1
ATOM 662 C CA . HIS A 1 80 ? 12.790 -9.771 -7.017 1.00 80.31 80 HIS A CA 1
ATOM 663 C C . HIS A 1 80 ? 13.317 -8.709 -7.992 1.00 80.31 80 HIS A C 1
ATOM 665 O O . HIS A 1 80 ? 14.457 -8.278 -7.860 1.00 80.31 80 HIS A O 1
ATOM 671 N N . ASP A 1 81 ? 12.453 -8.235 -8.893 1.00 70.81 81 ASP A N 1
ATOM 672 C CA . ASP A 1 81 ? 12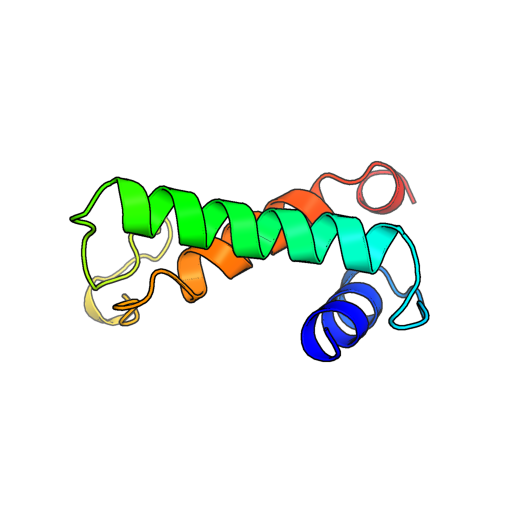.753 -7.180 -9.867 1.00 70.81 81 ASP A CA 1
ATOM 673 C C . ASP A 1 81 ? 13.223 -5.870 -9.212 1.00 70.81 81 ASP A C 1
ATOM 675 O O . ASP A 1 81 ? 13.989 -5.134 -9.816 1.00 70.81 81 ASP A 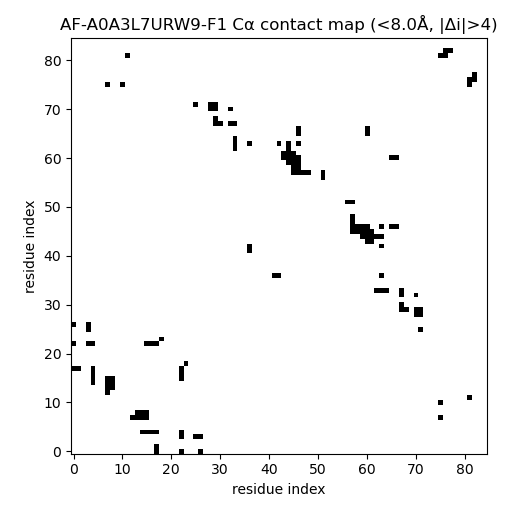O 1
ATOM 679 N N . PHE A 1 82 ? 12.779 -5.570 -7.985 1.00 75.44 82 PHE A N 1
ATOM 680 C CA . PHE A 1 82 ? 13.226 -4.387 -7.242 1.00 75.44 82 PHE A CA 1
ATOM 681 C C . PHE A 1 82 ? 14.541 -4.629 -6.490 1.00 75.44 82 PHE A C 1
ATOM 683 O O . PHE A 1 82 ? 15.349 -3.722 -6.326 1.00 75.44 82 PHE A O 1
ATOM 690 N N . LEU A 1 83 ? 14.750 -5.844 -5.980 1.00 80.19 83 LEU A N 1
ATOM 691 C CA . LEU A 1 83 ? 15.889 -6.157 -5.114 1.00 80.19 83 LEU A CA 1
ATOM 692 C C . LEU A 1 83 ? 17.189 -6.431 -5.878 1.00 80.19 83 LEU A C 1
ATOM 694 O O . LEU A 1 83 ? 18.264 -6.296 -5.294 1.00 80.19 83 LEU A O 1
ATOM 698 N N . TYR A 1 84 ? 17.099 -6.856 -7.137 1.00 74.75 84 TYR A N 1
ATOM 699 C CA . TYR A 1 84 ? 18.224 -7.441 -7.868 1.00 74.75 84 TYR A CA 1
ATOM 700 C C . TYR A 1 84 ? 18.378 -6.901 -9.300 1.00 74.75 84 TYR A C 1
ATOM 702 O O . TYR A 1 84 ? 18.758 -7.691 -10.158 1.00 74.75 84 TYR A O 1
ATOM 710 N N . GLU A 1 85 ? 18.055 -5.616 -9.532 1.00 58.47 85 GLU A N 1
ATOM 711 C CA . GLU A 1 85 ? 18.147 -4.901 -10.833 1.00 58.47 85 GLU A CA 1
ATOM 712 C C . GLU A 1 85 ? 19.130 -5.495 -11.863 1.00 58.47 85 GLU A C 1
ATOM 714 O O . GLU A 1 85 ? 20.334 -5.653 -11.542 1.00 58.47 85 GLU A O 1
#

Secondary structure (DSSP, 8-state):
-HHHHHHHHHHH-----TT-HHHHHHHHHHHHHHHHHHHT----SB---GGG-SGGG--B-TTSHHHHHHHHHHHHHTSHHHH--